Protein AF-A0A925RC55-F1 (afdb_monomer)

Foldseek 3Di:
DDPLPCPDLVCLLVVLLVLLLVLCLVVDCDPVNVVVSVVSCVSSVPDPVSSVVSNVVSSVVNVD

pLDDT: mean 83.01, std 12.96, range [41.44, 94.31]

Secondary structure (DSSP, 8-state):
--TTTT--HHHHHHHHHHHHHHHGGGS---HHHHHHHHHHHHHHT--HHHHHHHHHHHHHHHT-

Nearest PDB structures (foldseek):
  2fmm-assembly1_E-2  TM=7.706E-01  e=1.924E+00  Homo sapiens

Structure (mmCIF, N/CA/C/O backbone):
data_AF-A0A925RC55-F1
#
_entry.id   AF-A0A925RC55-F1
#
loop_
_atom_site.group_PDB
_atom_site.id
_atom_site.type_symbol
_atom_site.label_atom_id
_atom_site.label_alt_id
_atom_site.label_comp_id
_atom_site.label_asym_id
_atom_site.label_entity_id
_atom_site.label_seq_id
_atom_site.pdbx_PDB_ins_code
_atom_site.Cartn_x
_atom_site.Cartn_y
_atom_site.Cartn_z
_atom_site.occupancy
_atom_site.B_iso_or_equiv
_atom_site.auth_seq_id
_atom_site.auth_comp_id
_atom_site.auth_asym_id
_atom_site.auth_atom_id
_atom_site.pdbx_PDB_model_num
ATOM 1 N N . MET A 1 1 ? -5.776 -1.252 -27.079 1.00 41.44 1 MET A N 1
ATOM 2 C CA . MET A 1 1 ? -4.786 -1.138 -25.991 1.00 41.44 1 MET A CA 1
ATOM 3 C C . MET A 1 1 ? -5.400 -0.230 -24.944 1.00 41.44 1 MET A C 1
ATOM 5 O O . MET A 1 1 ? -5.702 0.913 -25.268 1.00 41.44 1 MET A O 1
ATOM 9 N N . GLY A 1 2 ? -5.784 -0.774 -23.791 1.00 43.97 2 GLY A N 1
ATOM 10 C CA . GLY A 1 2 ? -6.505 -0.001 -22.780 1.00 43.97 2 GLY A CA 1
ATOM 11 C C . GLY A 1 2 ? -5.518 0.806 -21.945 1.00 43.97 2 GLY A C 1
ATOM 12 O O . GLY A 1 2 ? -4.384 0.380 -21.760 1.00 43.97 2 GLY A O 1
ATOM 13 N N . ALA A 1 3 ? -5.948 1.925 -21.361 1.00 53.56 3 ALA A N 1
ATOM 14 C CA . ALA A 1 3 ? -5.139 2.723 -20.426 1.00 53.56 3 ALA A CA 1
ATOM 15 C C . ALA A 1 3 ? -4.580 1.929 -19.214 1.00 53.56 3 ALA A C 1
ATOM 17 O O . ALA A 1 3 ? -3.803 2.461 -18.430 1.00 53.56 3 ALA A O 1
ATOM 18 N N . LYS A 1 4 ? -4.971 0.656 -19.056 1.00 51.78 4 LYS A N 1
ATOM 19 C CA . LYS A 1 4 ? -4.521 -0.269 -18.012 1.00 51.78 4 LYS A CA 1
ATOM 20 C C . LYS A 1 4 ? -3.182 -0.953 -18.306 1.00 51.78 4 LYS A C 1
ATOM 22 O O . LYS A 1 4 ? -2.569 -1.450 -17.370 1.00 51.78 4 LYS A O 1
ATOM 27 N N . ASP A 1 5 ? -2.735 -0.982 -19.562 1.00 54.38 5 ASP A N 1
ATOM 28 C CA . ASP A 1 5 ? -1.576 -1.798 -19.959 1.00 54.38 5 ASP A CA 1
ATOM 29 C C . ASP A 1 5 ? -0.218 -1.122 -19.689 1.00 54.38 5 ASP A C 1
ATOM 31 O O . ASP A 1 5 ? 0.799 -1.804 -19.641 1.00 54.38 5 ASP A O 1
ATOM 35 N N . ASN A 1 6 ? -0.196 0.191 -19.427 1.00 61.09 6 ASN A N 1
ATOM 36 C CA . ASN A 1 6 ? 1.034 0.968 -19.226 1.00 61.09 6 ASN A CA 1
ATOM 37 C C . ASN A 1 6 ? 1.050 1.713 -17.885 1.00 61.09 6 ASN A C 1
ATOM 39 O O . ASN A 1 6 ? 1.454 2.873 -17.839 1.00 61.09 6 ASN A O 1
ATOM 43 N N . PHE A 1 7 ? 0.602 1.089 -16.789 1.00 66.25 7 PHE A N 1
ATOM 44 C CA . PHE A 1 7 ? 0.879 1.669 -15.474 1.00 66.25 7 PHE A CA 1
ATOM 45 C C . PHE A 1 7 ? 2.382 1.507 -15.185 1.00 66.25 7 PHE A C 1
ATOM 47 O O . PHE A 1 7 ? 2.822 0.361 -15.000 1.00 66.25 7 PHE A O 1
ATOM 54 N N . PRO A 1 8 ? 3.176 2.598 -15.198 1.00 80.50 8 PRO A N 1
ATOM 55 C CA . PRO A 1 8 ? 4.626 2.501 -15.112 1.00 80.50 8 PRO A CA 1
ATOM 56 C C . PRO A 1 8 ? 5.016 1.772 -13.832 1.00 80.50 8 PRO A C 1
ATOM 58 O O . PRO A 1 8 ? 4.478 2.083 -12.769 1.00 80.50 8 PRO A O 1
ATOM 61 N N . ASP A 1 9 ? 5.942 0.815 -13.923 1.00 77.50 9 ASP A N 1
ATOM 62 C CA . ASP A 1 9 ? 6.395 0.038 -12.764 1.00 77.50 9 ASP A CA 1
ATOM 63 C C . ASP A 1 9 ? 6.818 0.951 -11.604 1.00 77.50 9 ASP A C 1
ATOM 65 O O . ASP A 1 9 ? 6.411 0.727 -10.467 1.00 77.50 9 ASP A O 1
ATOM 69 N N . ALA A 1 10 ? 7.497 2.056 -11.927 1.00 81.19 10 ALA A N 1
ATOM 70 C CA . ALA A 1 10 ? 7.944 3.071 -10.975 1.00 81.19 10 ALA A CA 1
ATOM 71 C C . ALA A 1 10 ? 6.815 3.787 -10.207 1.00 81.19 10 ALA A C 1
ATOM 73 O O . ALA A 1 10 ? 7.075 4.381 -9.169 1.00 81.19 10 ALA A O 1
ATOM 74 N N . LEU A 1 11 ? 5.571 3.766 -10.699 1.00 87.25 11 LEU A N 1
ATOM 75 C CA . LEU A 1 11 ? 4.441 4.432 -10.042 1.00 87.25 11 LEU A CA 1
ATOM 76 C C . LEU A 1 11 ? 3.602 3.477 -9.189 1.00 87.25 11 LEU A C 1
ATOM 78 O O . LEU A 1 11 ? 2.702 3.936 -8.487 1.00 87.25 11 LEU A O 1
ATOM 82 N N . ARG A 1 12 ? 3.824 2.156 -9.271 1.00 89.69 12 ARG A N 1
ATOM 83 C CA . ARG A 1 12 ? 2.967 1.146 -8.614 1.00 89.69 12 ARG A CA 1
ATOM 84 C C . ARG A 1 12 ? 3.001 1.293 -7.106 1.00 89.69 12 ARG A C 1
ATOM 86 O O . ARG A 1 12 ? 1.948 1.376 -6.481 1.00 89.69 12 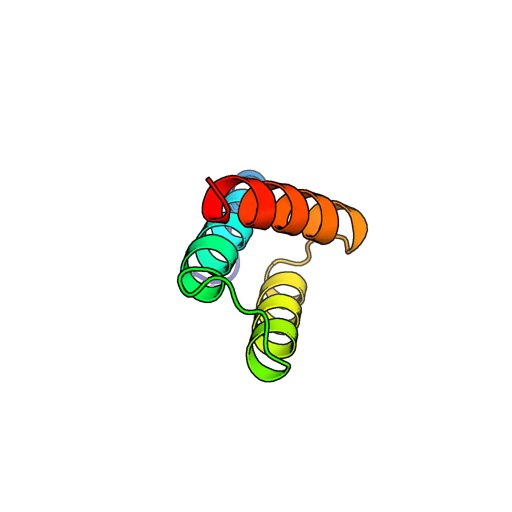ARG A O 1
ATOM 93 N N . GLU A 1 13 ? 4.198 1.403 -6.551 1.00 89.81 13 GLU A N 1
ATOM 94 C CA . GLU A 1 13 ? 4.402 1.619 -5.120 1.00 89.81 13 GLU A CA 1
ATOM 95 C C . GLU A 1 13 ? 3.787 2.948 -4.670 1.00 89.81 13 GLU A C 1
ATOM 97 O O . GLU A 1 13 ? 3.078 2.983 -3.670 1.00 89.81 13 GLU A O 1
ATOM 102 N N . THR A 1 14 ? 3.953 4.022 -5.450 1.00 90.75 14 THR A N 1
ATOM 103 C CA . THR A 1 14 ? 3.362 5.336 -5.146 1.00 90.75 14 THR A CA 1
ATOM 104 C C . THR A 1 14 ? 1.833 5.312 -5.178 1.00 90.75 14 THR A C 1
ATOM 106 O O . THR A 1 14 ? 1.186 5.861 -4.291 1.00 90.75 14 THR A O 1
ATOM 109 N N . ALA A 1 15 ? 1.226 4.656 -6.169 1.00 91.38 15 ALA A N 1
ATOM 110 C CA . ALA A 1 15 ? -0.226 4.509 -6.234 1.00 91.38 15 ALA A CA 1
ATOM 111 C C . ALA A 1 15 ? -0.774 3.655 -5.092 1.00 91.38 15 ALA A C 1
ATOM 113 O O . ALA A 1 15 ? -1.833 3.972 -4.551 1.00 91.38 15 ALA A O 1
ATOM 114 N N . PHE A 1 16 ? -0.056 2.599 -4.710 1.00 93.31 16 PHE A N 1
ATOM 115 C CA . PHE A 1 16 ? -0.417 1.791 -3.554 1.00 93.31 16 PHE A CA 1
ATOM 116 C C . PHE A 1 16 ? -0.318 2.594 -2.259 1.00 93.31 16 PHE A C 1
ATOM 118 O O . PHE A 1 16 ? -1.279 2.616 -1.500 1.00 93.31 16 PHE A O 1
ATOM 125 N N . ALA A 1 17 ? 0.779 3.325 -2.050 1.00 91.50 17 ALA A N 1
ATOM 126 C CA . ALA A 1 17 ? 0.953 4.199 -0.893 1.00 91.50 17 ALA A CA 1
ATOM 127 C C . ALA A 1 17 ? -0.171 5.241 -0.785 1.00 91.50 17 ALA A C 1
ATOM 129 O O . ALA A 1 17 ? -0.729 5.410 0.292 1.00 91.50 17 ALA A O 1
ATOM 130 N N . ASN A 1 18 ? -0.574 5.868 -1.896 1.00 90.44 18 ASN A N 1
ATOM 131 C CA . ASN A 1 18 ? -1.701 6.807 -1.911 1.00 90.44 18 ASN A CA 1
ATOM 132 C C . ASN A 1 18 ? -3.039 6.132 -1.572 1.00 90.44 18 ASN A C 1
ATOM 134 O O . ASN A 1 18 ? -3.855 6.709 -0.861 1.00 90.44 18 ASN A O 1
ATOM 138 N N . ALA A 1 19 ? -3.282 4.917 -2.075 1.00 90.44 19 ALA A N 1
ATOM 139 C CA . ALA A 1 19 ? -4.489 4.165 -1.733 1.00 90.44 19 ALA A CA 1
ATOM 140 C C . ALA A 1 19 ? -4.518 3.811 -0.238 1.00 90.44 19 ALA A C 1
ATOM 142 O O . ALA A 1 19 ? -5.555 3.952 0.402 1.00 90.44 19 ALA A O 1
ATOM 143 N N . VAL A 1 20 ? -3.374 3.406 0.316 1.00 89.44 20 VAL A N 1
ATOM 144 C CA . VAL A 1 20 ? -3.208 3.112 1.743 1.00 89.44 20 VAL A CA 1
ATOM 145 C C . VAL A 1 20 ? -3.383 4.378 2.597 1.00 89.44 20 VAL A C 1
ATOM 147 O O . VAL A 1 20 ? -4.040 4.303 3.623 1.00 89.44 20 VAL A O 1
ATOM 150 N N . ASP A 1 21 ? -2.875 5.542 2.174 1.00 87.38 21 ASP A N 1
ATOM 151 C CA . ASP A 1 21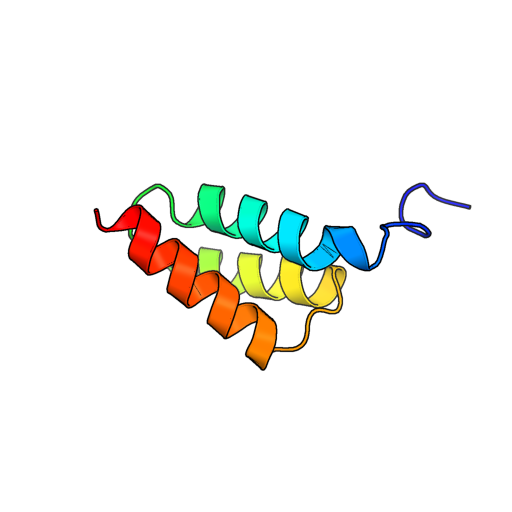 ? -3.045 6.830 2.883 1.00 87.38 21 ASP A CA 1
ATOM 152 C C . ASP A 1 21 ? -4.529 7.192 3.064 1.00 87.38 21 ASP A C 1
ATOM 154 O O . ASP A 1 21 ? -4.936 7.628 4.136 1.00 87.38 21 ASP A O 1
ATOM 158 N N . ILE A 1 22 ? -5.337 6.973 2.018 1.00 85.19 22 ILE A N 1
ATOM 159 C CA . ILE A 1 22 ? -6.779 7.261 2.015 1.00 85.19 22 ILE A CA 1
ATOM 160 C C . ILE A 1 22 ? -7.536 6.284 2.914 1.00 85.19 22 ILE A C 1
ATOM 162 O O . ILE A 1 22 ? -8.429 6.696 3.647 1.00 85.19 22 ILE A O 1
ATOM 166 N N . VAL A 1 23 ? -7.193 4.998 2.831 1.00 85.62 23 VAL A N 1
ATOM 167 C CA . VAL A 1 23 ? -7.852 3.936 3.600 1.00 85.62 23 VAL A CA 1
ATOM 16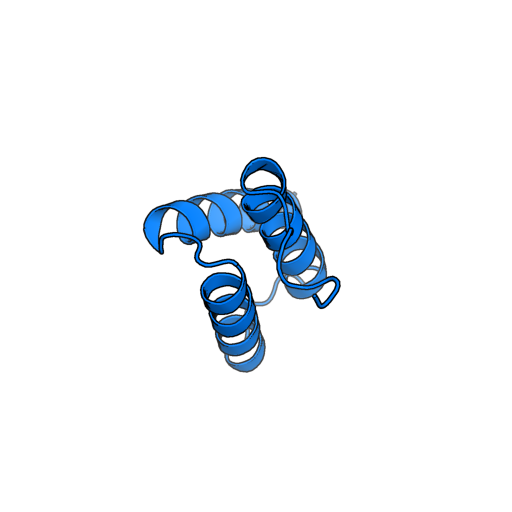8 C C . VAL A 1 23 ? -7.522 4.063 5.085 1.00 85.62 23 VAL A C 1
ATOM 170 O O . VAL A 1 23 ? -8.408 3.970 5.908 1.00 85.62 23 VAL A O 1
ATOM 173 N N . LEU A 1 24 ? -6.272 4.368 5.438 1.00 81.69 24 LEU A N 1
ATOM 174 C CA . LEU A 1 24 ? -5.827 4.481 6.831 1.00 81.69 24 LEU A CA 1
ATOM 175 C C . LEU A 1 24 ? -6.120 5.845 7.481 1.00 81.69 24 LEU A C 1
ATOM 177 O O . LEU A 1 24 ? -5.537 6.156 8.525 1.00 81.69 24 LEU A O 1
ATOM 181 N N . ALA A 1 25 ? -6.924 6.705 6.854 1.00 78.94 25 ALA A N 1
ATOM 182 C CA . ALA A 1 25 ? -7.112 8.089 7.290 1.00 78.94 25 ALA A CA 1
ATOM 183 C C . ALA A 1 25 ? -7.832 8.213 8.645 1.00 78.94 25 ALA A C 1
ATOM 185 O O . ALA A 1 25 ? -7.622 9.188 9.366 1.00 78.94 25 ALA A O 1
ATOM 186 N N . ASP A 1 26 ? -8.662 7.237 9.006 1.00 74.81 26 ASP A N 1
ATOM 187 C CA . ASP A 1 26 ? -9.374 7.181 10.286 1.00 74.81 26 ASP A CA 1
ATOM 188 C C . ASP A 1 26 ? -8.571 6.468 11.398 1.00 74.81 26 ASP A C 1
ATOM 190 O O . ASP A 1 26 ? -8.967 6.479 12.566 1.00 74.81 26 ASP A O 1
ATOM 194 N N . GLY A 1 27 ? -7.406 5.903 11.055 1.00 69.00 27 GLY A N 1
ATOM 195 C CA . GLY A 1 27 ? -6.477 5.258 11.980 1.00 69.00 27 GLY A CA 1
ATOM 196 C C . GLY A 1 27 ? -6.872 3.844 12.414 1.00 69.00 27 GLY A C 1
ATOM 197 O O . GLY A 1 27 ? -6.163 3.251 13.237 1.00 69.00 27 GLY A O 1
ATOM 198 N N . VAL A 1 28 ? -7.957 3.288 11.872 1.00 73.00 28 VAL A N 1
ATOM 199 C CA . VAL A 1 28 ? -8.388 1.906 12.107 1.00 73.00 28 VAL A CA 1
ATOM 200 C C . VAL A 1 28 ? -8.118 1.092 10.838 1.00 73.00 28 VAL A C 1
ATOM 202 O O . VAL A 1 28 ? -7.996 1.641 9.756 1.00 73.00 28 VAL A O 1
ATOM 205 N N . VAL A 1 29 ? -7.869 -0.215 10.986 1.00 77.31 29 VAL A N 1
ATOM 206 C CA . VAL A 1 29 ? -7.739 -1.125 9.836 1.00 77.31 29 VAL A CA 1
ATOM 207 C C . VAL A 1 29 ? -8.717 -2.270 10.009 1.00 77.31 29 VAL A C 1
ATOM 209 O O . VAL A 1 29 ? -8.395 -3.299 10.622 1.00 77.31 29 VAL A O 1
ATOM 212 N N . GLU A 1 30 ? -9.918 -2.075 9.489 1.00 85.12 30 GLU A N 1
ATOM 213 C CA . GLU A 1 30 ? -10.976 -3.073 9.476 1.00 85.12 30 GLU A CA 1
ATOM 214 C C . GLU A 1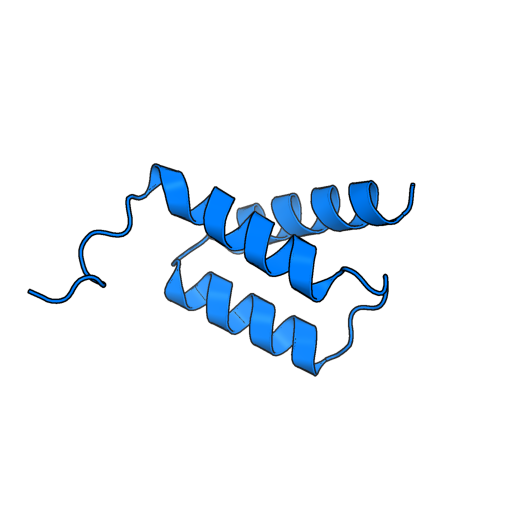 30 ? -10.720 -4.152 8.411 1.00 85.12 30 GLU A C 1
ATOM 216 O O . GLU A 1 30 ? -9.787 -4.084 7.605 1.00 85.12 30 GLU A O 1
ATOM 221 N N . GLN A 1 31 ? -11.509 -5.227 8.436 1.00 87.19 31 GLN A N 1
ATOM 222 C CA . GLN A 1 31 ? -11.310 -6.345 7.511 1.00 87.19 31 GLN A CA 1
ATOM 223 C C . GLN A 1 31 ? -11.555 -5.933 6.052 1.00 87.19 31 GLN A C 1
ATOM 225 O O . GLN A 1 31 ? -10.754 -6.286 5.188 1.00 87.19 31 GLN A O 1
ATOM 230 N N . ASP A 1 32 ? -12.587 -5.126 5.795 1.00 86.50 32 ASP A N 1
ATOM 231 C CA . ASP A 1 32 ? -12.905 -4.628 4.451 1.00 86.50 32 ASP A CA 1
ATOM 232 C C . ASP A 1 32 ? -11.755 -3.799 3.854 1.00 86.50 32 ASP A C 1
ATOM 234 O O . ASP A 1 32 ? -11.452 -3.878 2.662 1.00 86.50 32 ASP A O 1
ATOM 238 N N . GLU A 1 33 ? -11.044 -3.052 4.695 1.00 86.62 33 GLU A N 1
ATOM 239 C CA . 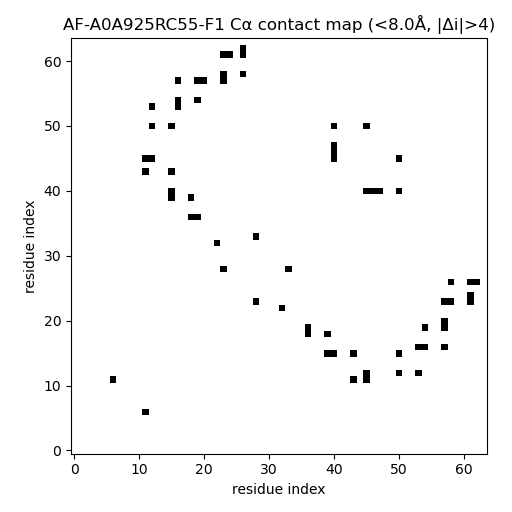GLU A 1 33 ? -9.892 -2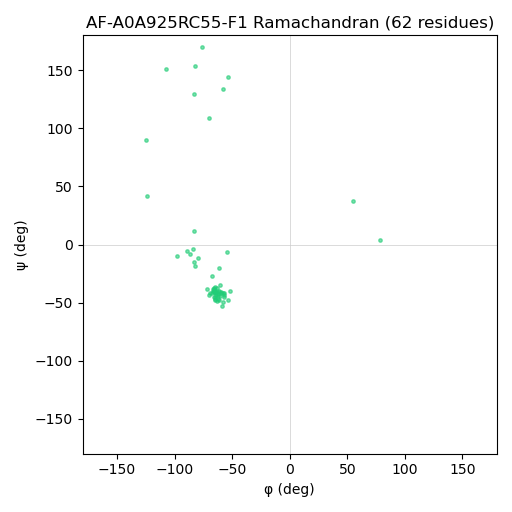.244 4.300 1.00 86.62 33 GLU A CA 1
ATOM 240 C C . GLU A 1 33 ? -8.678 -3.107 3.966 1.00 86.62 33 GLU A C 1
ATOM 242 O O . GLU A 1 33 ? -7.966 -2.839 2.995 1.00 86.62 33 GLU A O 1
ATOM 247 N N . LYS A 1 34 ? -8.464 -4.196 4.717 1.00 89.00 34 LYS A N 1
ATOM 248 C CA . LYS A 1 34 ? -7.439 -5.199 4.390 1.00 89.00 34 LYS A CA 1
ATOM 249 C C . LYS A 1 34 ? -7.727 -5.860 3.052 1.00 89.00 34 LYS A C 1
ATOM 251 O O . LYS A 1 34 ? -6.812 -5.998 2.240 1.00 89.00 34 LYS A O 1
ATOM 256 N N . ASP A 1 35 ? -8.981 -6.221 2.809 1.00 91.88 35 ASP A N 1
ATOM 257 C CA . ASP A 1 35 ? -9.399 -6.867 1.568 1.00 91.88 35 ASP A CA 1
ATOM 258 C C . ASP A 1 35 ? -9.263 -5.908 0.376 1.00 91.88 35 ASP A C 1
ATOM 260 O O . ASP A 1 35 ? -8.791 -6.296 -0.699 1.00 91.88 35 ASP A O 1
ATOM 264 N N . PHE A 1 36 ? -9.573 -4.623 0.574 1.00 91.12 36 PHE A N 1
ATOM 265 C CA . PHE A 1 36 ? -9.347 -3.587 -0.429 1.00 91.12 36 PHE A CA 1
ATOM 266 C C . PHE A 1 36 ? -7.856 -3.370 -0.720 1.00 91.12 36 PHE A C 1
ATOM 268 O O . PHE A 1 36 ? -7.452 -3.367 -1.886 1.00 91.12 36 PHE A O 1
ATOM 275 N N . MET A 1 37 ? -7.012 -3.237 0.307 1.00 91.44 37 MET A N 1
ATOM 276 C CA . MET A 1 37 ? -5.563 -3.105 0.127 1.00 91.44 37 MET A CA 1
ATOM 277 C C . MET A 1 37 ? -4.977 -4.325 -0.596 1.00 91.44 37 MET A C 1
ATOM 279 O O . MET A 1 37 ? -4.176 -4.166 -1.518 1.00 91.44 37 MET A O 1
ATOM 283 N N . GLU A 1 38 ? -5.420 -5.539 -0.268 1.00 93.44 38 GLU A N 1
ATOM 284 C CA . GLU A 1 38 ? -4.977 -6.765 -0.939 1.00 93.44 38 GLU A CA 1
ATOM 285 C C . GLU A 1 38 ? -5.416 -6.817 -2.412 1.00 93.44 38 GLU A C 1
ATOM 287 O O . GLU A 1 38 ? -4.645 -7.225 -3.295 1.00 93.44 38 GLU A O 1
ATOM 292 N N . LEU A 1 39 ? -6.624 -6.331 -2.712 1.00 93.69 39 LEU A N 1
ATOM 293 C CA . LEU A 1 39 ? -7.120 -6.187 -4.078 1.00 93.69 39 LEU A CA 1
ATOM 294 C C . LEU A 1 39 ? -6.259 -5.206 -4.886 1.00 93.69 39 LEU A C 1
ATOM 296 O O . LEU A 1 39 ? -5.880 -5.505 -6.025 1.00 93.69 39 LEU A O 1
ATOM 300 N N . VAL A 1 40 ? -5.949 -4.037 -4.318 1.00 92.56 40 VAL A N 1
ATOM 301 C CA . VAL A 1 40 ? -5.123 -3.014 -4.975 1.00 92.56 40 VAL A CA 1
ATOM 302 C C . VAL A 1 40 ? -3.693 -3.526 -5.168 1.00 92.56 40 VAL A C 1
ATOM 304 O O . VAL A 1 40 ? -3.174 -3.444 -6.284 1.00 92.56 40 VAL A O 1
ATOM 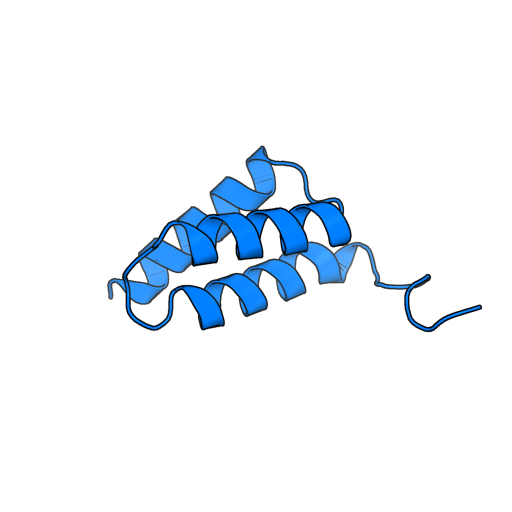307 N N . ARG A 1 41 ? -3.091 -4.147 -4.145 1.00 94.31 41 ARG A N 1
ATOM 308 C CA . ARG A 1 41 ? -1.763 -4.780 -4.217 1.00 94.31 41 ARG A CA 1
ATOM 309 C C . ARG A 1 41 ? -1.686 -5.789 -5.358 1.00 94.31 41 ARG A C 1
ATOM 311 O O . ARG A 1 41 ? -0.752 -5.750 -6.159 1.00 94.31 41 ARG A O 1
ATOM 318 N N . THR A 1 42 ? -2.681 -6.671 -5.460 1.00 93.44 42 THR A N 1
ATOM 319 C CA . THR A 1 42 ? -2.725 -7.721 -6.487 1.00 93.44 42 THR A CA 1
ATOM 320 C C . THR A 1 42 ? -2.876 -7.131 -7.889 1.00 93.44 42 THR A C 1
ATOM 322 O O . THR A 1 42 ? -2.187 -7.561 -8.815 1.00 93.44 42 THR A O 1
ATOM 325 N N . LYS A 1 43 ? -3.708 -6.093 -8.058 1.00 91.62 43 LYS A N 1
ATOM 326 C CA . LYS A 1 43 ? -3.855 -5.382 -9.342 1.00 91.62 43 LYS A CA 1
ATOM 327 C C . LYS A 1 43 ? -2.583 -4.653 -9.766 1.00 91.62 43 LYS A C 1
ATOM 329 O O . LYS A 1 43 ? -2.274 -4.630 -10.954 1.00 91.62 43 LYS A O 1
ATOM 334 N N . LEU A 1 44 ? -1.850 -4.093 -8.806 1.00 90.69 44 LEU A N 1
ATOM 335 C CA . LEU A 1 44 ? -0.562 -3.438 -9.030 1.00 90.69 44 LEU A CA 1
ATOM 336 C C . LEU A 1 44 ? 0.610 -4.430 -9.060 1.00 90.69 44 LEU A C 1
ATOM 338 O O . LEU A 1 44 ? 1.725 -4.026 -9.362 1.00 90.69 44 LEU A O 1
ATOM 342 N N . ARG A 1 45 ? 0.373 -5.725 -8.804 1.00 92.88 45 ARG A N 1
ATOM 343 C CA . ARG A 1 45 ? 1.393 -6.791 -8.791 1.00 92.88 45 ARG A CA 1
ATOM 344 C C . ARG A 1 45 ? 2.567 -6.485 -7.853 1.00 92.88 45 ARG A C 1
ATOM 346 O O . ARG A 1 45 ? 3.711 -6.796 -8.168 1.00 92.88 45 ARG A O 1
ATOM 353 N N . ILE A 1 46 ? 2.275 -5.877 -6.707 1.00 92.06 46 ILE A N 1
ATOM 354 C CA . ILE A 1 46 ? 3.291 -5.518 -5.714 1.00 92.06 46 ILE A CA 1
ATOM 355 C C . ILE A 1 46 ? 3.585 -6.747 -4.839 1.00 92.06 46 ILE A C 1
ATOM 357 O O . ILE A 1 46 ? 2.639 -7.371 -4.334 1.00 92.06 46 ILE A O 1
ATOM 361 N N . PRO A 1 47 ? 4.862 -7.128 -4.652 1.00 93.81 47 PRO A N 1
ATOM 362 C CA . PRO A 1 47 ? 5.255 -8.178 -3.719 1.00 93.81 47 PRO A CA 1
ATOM 363 C C . PRO A 1 47 ? 4.718 -7.920 -2.311 1.00 93.81 47 PRO A C 1
ATOM 365 O O . PRO A 1 47 ? 4.638 -6.781 -1.854 1.00 93.81 47 PRO A O 1
ATOM 368 N N . LYS A 1 48 ? 4.350 -8.990 -1.602 1.00 92.06 48 LYS A N 1
ATOM 369 C CA . LYS A 1 48 ? 3.756 -8.869 -0.266 1.00 92.06 48 LYS A CA 1
ATOM 370 C C . LYS A 1 48 ? 4.692 -8.163 0.720 1.00 92.06 48 LYS A C 1
ATOM 372 O O . LYS A 1 48 ? 4.221 -7.323 1.475 1.00 92.06 48 LYS A O 1
ATOM 377 N N . GLU A 1 49 ? 5.987 -8.470 0.688 1.00 93.56 49 GLU A N 1
ATOM 378 C CA . GLU A 1 49 ? 6.993 -7.822 1.542 1.00 93.56 49 GLU A CA 1
ATOM 379 C C . GLU A 1 49 ? 7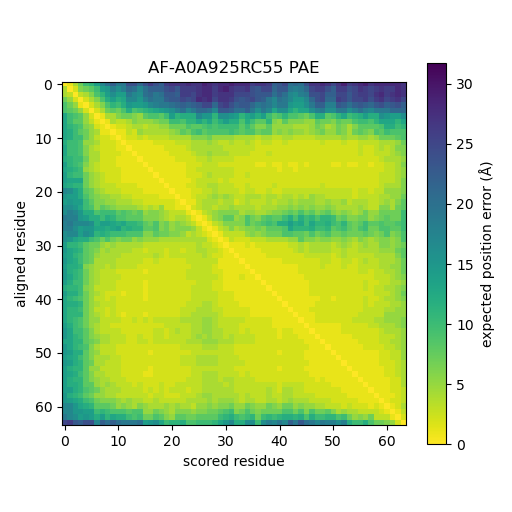.035 -6.301 1.335 1.00 93.56 49 GLU A C 1
ATOM 381 O O . GLU A 1 49 ? 6.864 -5.563 2.301 1.00 93.56 49 GLU A O 1
ATOM 386 N N . GLN A 1 50 ? 7.107 -5.832 0.084 1.00 92.31 50 GLN A N 1
ATOM 387 C CA . GLN A 1 50 ? 7.094 -4.394 -0.230 1.00 92.31 50 GLN A CA 1
ATOM 388 C C . GLN A 1 50 ? 5.796 -3.712 0.220 1.00 92.31 50 GLN A C 1
ATOM 390 O O . GLN A 1 50 ? 5.810 -2.610 0.766 1.00 92.31 50 GLN A O 1
ATOM 395 N N . ALA A 1 51 ? 4.650 -4.370 0.028 1.00 92.38 51 ALA A N 1
ATOM 396 C CA . ALA A 1 51 ? 3.368 -3.832 0.472 1.00 92.38 51 ALA A CA 1
ATOM 397 C C . ALA A 1 51 ? 3.304 -3.670 2.002 1.00 92.38 51 ALA A C 1
ATOM 399 O O . ALA A 1 51 ? 2.750 -2.684 2.486 1.00 92.38 51 ALA A O 1
ATOM 400 N N . LEU A 1 52 ? 3.887 -4.607 2.762 1.00 91.94 52 LEU A N 1
ATOM 401 C CA . LEU A 1 52 ? 3.964 -4.527 4.224 1.00 91.94 52 LEU A CA 1
ATOM 402 C C . LEU A 1 52 ? 4.855 -3.370 4.690 1.00 91.94 52 LEU A C 1
ATOM 404 O O . LEU A 1 52 ? 4.487 -2.681 5.641 1.00 91.94 52 LEU A O 1
ATOM 408 N N . GLU A 1 53 ? 5.980 -3.125 4.017 1.00 93.31 53 GLU A N 1
ATOM 409 C CA . GLU A 1 53 ? 6.849 -1.976 4.305 1.00 93.31 53 GLU A CA 1
ATOM 410 C C . GLU A 1 53 ? 6.110 -0.650 4.094 1.00 93.31 53 GLU A C 1
ATOM 412 O O . GLU A 1 53 ? 6.105 0.202 4.985 1.00 93.31 53 GLU A O 1
ATOM 417 N N . ILE A 1 54 ? 5.411 -0.509 2.961 1.00 91.44 54 ILE A N 1
ATOM 418 C CA . ILE A 1 54 ? 4.601 0.678 2.660 1.00 91.44 54 ILE A CA 1
ATOM 419 C C . ILE A 1 54 ? 3.541 0.875 3.747 1.00 91.44 54 ILE A C 1
ATOM 421 O O . ILE A 1 54 ? 3.491 1.936 4.361 1.00 91.44 54 ILE A O 1
ATOM 425 N N . VAL A 1 55 ? 2.737 -0.149 4.051 1.00 89.00 55 VAL A N 1
ATOM 426 C CA . VAL A 1 55 ? 1.694 -0.060 5.088 1.00 89.00 55 VAL A CA 1
ATOM 427 C C . VAL A 1 55 ? 2.286 0.326 6.446 1.00 89.00 55 VAL A C 1
ATOM 429 O O . VAL A 1 55 ? 1.725 1.182 7.125 1.00 89.00 55 VAL A O 1
ATOM 432 N N . SER A 1 56 ? 3.436 -0.232 6.834 1.00 88.50 56 SER A N 1
ATOM 433 C CA . SER A 1 56 ? 4.101 0.113 8.096 1.00 88.50 56 SER A CA 1
ATOM 434 C C . SER A 1 56 ? 4.475 1.596 8.173 1.00 88.50 56 SER A C 1
ATOM 436 O O . SER A 1 56 ? 4.248 2.232 9.204 1.00 88.50 56 SER A O 1
ATOM 438 N N . VAL A 1 57 ? 5.028 2.159 7.094 1.00 89.50 57 VAL A N 1
ATOM 439 C CA . VAL A 1 57 ? 5.371 3.590 7.020 1.00 89.50 57 VAL A CA 1
ATOM 440 C C . VAL A 1 57 ? 4.112 4.455 7.080 1.00 89.50 57 VAL A C 1
ATOM 442 O O . VAL A 1 57 ? 4.099 5.462 7.787 1.00 89.50 57 VAL A O 1
ATOM 445 N N . MET A 1 58 ? 3.039 4.056 6.396 1.00 87.56 58 MET A N 1
ATOM 446 C CA . MET A 1 58 ? 1.782 4.812 6.380 1.00 87.56 58 MET A CA 1
ATOM 447 C C . MET A 1 58 ? 1.084 4.806 7.744 1.00 87.56 58 MET A C 1
ATOM 449 O O . MET A 1 58 ? 0.643 5.852 8.214 1.00 87.56 58 MET A O 1
ATOM 453 N N . VAL A 1 59 ? 1.066 3.664 8.438 1.00 83.88 59 VAL A N 1
ATOM 454 C CA . VAL A 1 59 ? 0.569 3.571 9.821 1.00 83.88 59 VAL A CA 1
ATOM 455 C C . VAL A 1 59 ? 1.394 4.450 10.762 1.00 83.88 59 VAL A C 1
ATOM 457 O O . VAL A 1 59 ? 0.827 5.086 11.647 1.00 83.88 59 VAL A O 1
ATOM 460 N N . ALA A 1 60 ? 2.720 4.498 10.592 1.00 83.81 60 ALA A N 1
ATOM 461 C CA . ALA A 1 60 ? 3.578 5.373 11.388 1.00 83.81 60 ALA A CA 1
ATOM 462 C C . ALA A 1 60 ? 3.284 6.860 11.117 1.00 83.81 60 ALA A C 1
ATOM 464 O O . ALA A 1 60 ? 3.118 7.614 12.070 1.00 83.81 60 ALA A O 1
ATOM 465 N N . LYS A 1 61 ? 3.132 7.265 9.845 1.00 78.62 61 LYS A N 1
ATOM 466 C CA . LYS A 1 61 ? 2.727 8.631 9.452 1.00 78.62 61 LYS A CA 1
ATOM 467 C C . LYS A 1 61 ? 1.392 9.047 10.072 1.00 78.62 61 LYS A C 1
ATOM 469 O O . LYS A 1 61 ? 1.272 10.169 10.551 1.00 78.62 61 LYS A O 1
ATOM 474 N N . ASN A 1 62 ? 0.394 8.164 10.045 1.00 73.06 62 ASN A N 1
ATOM 475 C CA . ASN A 1 62 ? -0.971 8.501 10.461 1.00 73.06 62 ASN A CA 1
ATOM 476 C C . ASN A 1 62 ? -1.160 8.496 11.987 1.00 73.06 62 ASN A C 1
ATOM 478 O O . ASN A 1 62 ? -2.172 8.990 12.475 1.00 73.06 62 ASN A O 1
ATOM 482 N N . LYS A 1 63 ? -0.191 7.974 12.752 1.00 68.62 63 LYS A N 1
ATOM 483 C CA . LYS A 1 63 ? -0.217 7.976 14.224 1.00 68.62 63 LYS A CA 1
ATOM 484 C C . LYS A 1 63 ? 0.363 9.243 14.871 1.00 68.62 63 LYS A C 1
ATOM 486 O O . LYS A 1 63 ? 0.157 9.409 16.073 1.00 68.62 63 LYS A O 1
ATOM 491 N N . GLY A 1 64 ? 0.985 10.133 14.089 1.00 57.38 64 GLY A N 1
ATOM 492 C CA . GLY A 1 64 ? 1.632 11.364 14.568 1.00 57.38 64 GLY A CA 1
ATOM 493 C C . GLY A 1 64 ? 3.104 11.174 14.895 1.00 57.38 64 GLY A C 1
ATOM 494 O O . GLY A 1 64 ? 3.407 10.369 15.803 1.00 57.38 64 GLY A O 1
#

Mean predicted aligned error: 5.88 Å

Radius of gyration: 12.16 Å; Cα contacts (8 Å, |Δi|>4): 34; chains: 1; bounding box: 21×20×41 Å

Sequence (64 aa):
MGAKDNFPDALRETAFANAVDIV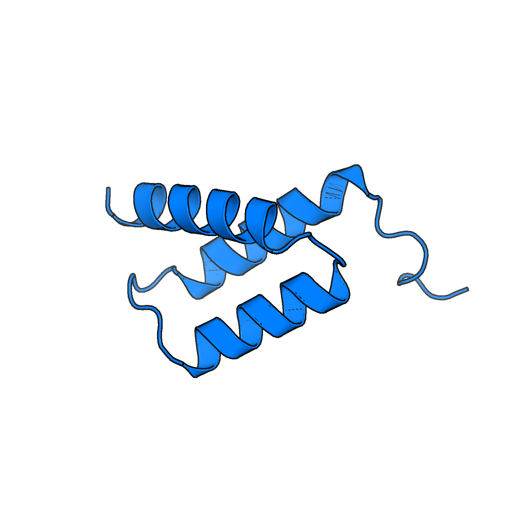LADGVVEQDEKDFMELVRTKLRIPKEQALEIVSVMVAKNKG

Solvent-accessible surface area (backbone atoms only — not comparable to full-atom values): 3911 Å² total; per-residue (Å²): 135,62,91,77,80,72,68,54,76,88,47,39,63,56,54,48,47,52,53,49,51,64,64,39,66,83,70,56,83,52,70,71,54,51,53,48,51,51,52,52,34,59,74,57,66,54,54,68,68,61,52,50,54,48,49,53,52,48,55,52,64,66,69,110